Protein AF-A0A6P0IA11-F1 (afdb_monomer)

Foldseek 3Di:
DVLVVVLVVLVVVCVVPVLQLVSLQVNLVSCVVVVVNVSSVVSNVSSVVSVVVVVD

Nearest PDB structures (foldseek):
  8fwd-assembly1_7  TM=9.886E-01  e=7.341E-03  synthetic construct
  5fzr-assembly2_D  TM=9.213E-01  e=3.321E-02  synthetic construct
  5fzq-assembly1_B  TM=9.237E-01  e=3.766E-02  synthetic construct
  5lfm-assembly6_F  TM=9.558E-01  e=8.009E-02  Solidesulfovibrio magneticus RS-1
  6c6k-assembly1_A  TM=9.362E-01  e=5.283E-01  Homo sapiens

Mean predicted aligned error: 3.32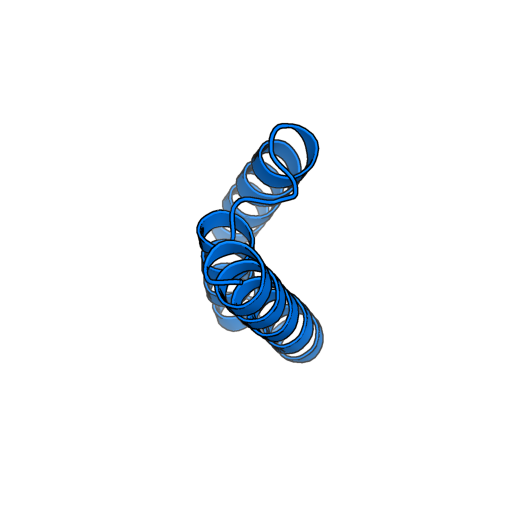 Å

Sequence (56 aa):
FQSEYVANSYRQAIMLSPRTSLYHYNLGEVLLKLGKTNYAINAYCYAVYLNLKSTL

Structure (mmCIF, N/CA/C/O backbone):
data_AF-A0A6P0IA11-F1
#
_entry.id   AF-A0A6P0IA11-F1
#
loop_
_atom_site.group_PDB
_atom_site.id
_atom_site.type_symbol
_atom_site.label_atom_id
_atom_site.label_alt_id
_atom_site.label_comp_id
_atom_site.label_asym_id
_atom_site.label_entity_id
_atom_site.label_seq_id
_atom_site.pdbx_PDB_ins_code
_atom_site.Cartn_x
_atom_site.Cartn_y
_atom_site.Cartn_z
_atom_site.occupancy
_atom_site.B_iso_or_equiv
_atom_site.auth_seq_id
_atom_site.auth_comp_id
_atom_site.auth_asym_id
_atom_site.auth_atom_id
_atom_site.pdbx_PDB_model_num
ATOM 1 N N . PHE A 1 1 ? -1.776 2.077 16.728 1.00 58.66 1 PHE A N 1
ATOM 2 C CA . PHE A 1 1 ? -0.405 2.614 16.884 1.00 58.66 1 PHE A CA 1
ATOM 3 C C . PHE A 1 1 ? 0.631 1.854 16.056 1.00 58.66 1 PHE A C 1
ATOM 5 O O . PHE A 1 1 ? 1.268 2.480 15.223 1.00 58.66 1 PHE A O 1
ATOM 12 N N . GLN A 1 2 ? 0.773 0.529 16.189 1.00 73.25 2 GLN A N 1
ATOM 13 C CA . GLN A 1 2 ? 1.805 -0.227 15.451 1.00 73.25 2 GLN A CA 1
ATOM 14 C C . GLN A 1 2 ? 1.573 -0.272 13.926 1.00 73.25 2 GLN A C 1
ATOM 16 O O . GLN A 1 2 ? 2.511 -0.120 13.152 1.00 73.25 2 GLN A O 1
ATOM 21 N N . SER A 1 3 ? 0.320 -0.386 13.475 1.00 80.31 3 SER A N 1
ATOM 22 C CA . SER A 1 3 ? -0.015 -0.486 12.045 1.00 80.31 3 SER A CA 1
ATOM 23 C C . SER A 1 3 ? 0.302 0.789 11.245 1.00 80.31 3 SER A C 1
ATOM 25 O O . SER A 1 3 ? 0.641 0.707 10.071 1.00 80.31 3 SER A O 1
ATOM 27 N N . GLU A 1 4 ? 0.252 1.971 11.868 1.00 85.81 4 GLU A N 1
ATOM 28 C CA . GLU A 1 4 ? 0.601 3.238 11.201 1.00 85.81 4 GLU A CA 1
ATOM 29 C C . GLU A 1 4 ? 2.111 3.317 10.912 1.00 85.81 4 GLU A C 1
ATOM 31 O O . GLU A 1 4 ? 2.519 3.745 9.833 1.00 85.81 4 GLU A O 1
ATOM 36 N N . TYR A 1 5 ? 2.941 2.829 11.844 1.00 92.25 5 TYR A N 1
ATOM 37 C CA . TYR A 1 5 ? 4.389 2.705 11.654 1.00 92.25 5 TYR A CA 1
ATOM 38 C C . TYR A 1 5 ? 4.712 1.756 10.495 1.00 92.25 5 TYR A C 1
ATOM 40 O O . TYR A 1 5 ? 5.480 2.112 9.605 1.00 92.25 5 TYR A O 1
ATOM 48 N N . VAL A 1 6 ? 4.049 0.595 10.447 1.00 91.88 6 VAL A N 1
ATOM 49 C CA . VAL A 1 6 ? 4.229 -0.384 9.364 1.00 91.88 6 VAL A CA 1
ATOM 50 C C . VAL A 1 6 ? 3.836 0.212 8.006 1.00 91.88 6 VAL A C 1
ATOM 52 O O . VAL A 1 6 ? 4.564 0.050 7.027 1.00 91.88 6 VAL A O 1
ATOM 55 N N . ALA A 1 7 ? 2.730 0.962 7.936 1.00 92.75 7 ALA A N 1
ATOM 56 C CA . ALA A 1 7 ? 2.340 1.660 6.711 1.00 92.75 7 ALA A CA 1
ATOM 57 C C . ALA A 1 7 ? 3.420 2.657 6.262 1.00 92.75 7 ALA A C 1
ATOM 59 O O . ALA A 1 7 ? 3.706 2.770 5.070 1.00 92.75 7 ALA A O 1
ATOM 60 N N . ASN A 1 8 ? 4.050 3.361 7.206 1.00 94.88 8 ASN A N 1
ATOM 61 C CA . ASN A 1 8 ? 5.128 4.293 6.898 1.00 94.88 8 ASN A CA 1
ATOM 62 C C . ASN A 1 8 ? 6.394 3.585 6.390 1.00 94.88 8 ASN A C 1
ATOM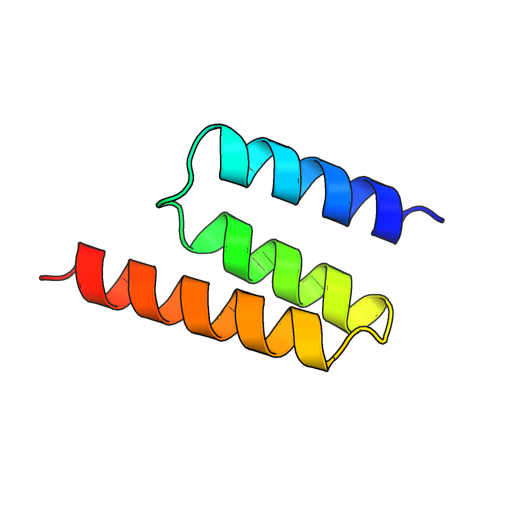 64 O O . ASN A 1 8 ? 6.988 4.042 5.415 1.00 94.88 8 ASN A O 1
ATOM 68 N N . SER A 1 9 ? 6.765 2.442 6.975 1.00 95.12 9 SER A N 1
ATOM 69 C CA . SER A 1 9 ? 7.883 1.622 6.489 1.00 95.12 9 SER A CA 1
ATOM 70 C C . SER A 1 9 ? 7.662 1.153 5.049 1.00 95.12 9 SER A C 1
ATOM 72 O O . SER A 1 9 ? 8.570 1.252 4.225 1.00 95.12 9 SER A O 1
ATOM 74 N N . TYR A 1 10 ? 6.445 0.718 4.699 1.00 96.19 10 TYR A N 1
ATOM 75 C CA . TYR A 1 10 ? 6.137 0.355 3.312 1.00 96.19 10 TYR A CA 1
ATOM 76 C C . TYR A 1 10 ? 6.154 1.555 2.366 1.00 96.19 10 TYR A C 1
ATOM 78 O O . TYR A 1 10 ? 6.645 1.429 1.248 1.00 96.19 10 TYR A O 1
ATOM 86 N N . ARG A 1 11 ? 5.695 2.737 2.796 1.00 96.12 11 ARG A N 1
ATOM 87 C CA . ARG A 1 11 ? 5.819 3.964 1.988 1.00 96.12 11 ARG A CA 1
ATOM 88 C C . ARG A 1 11 ? 7.280 4.306 1.695 1.00 96.12 11 ARG A C 1
ATOM 90 O O . ARG A 1 11 ? 7.599 4.633 0.558 1.00 96.12 11 ARG A O 1
ATOM 97 N N . GLN A 1 12 ? 8.171 4.171 2.677 1.00 97.12 12 GLN A N 1
ATOM 98 C CA . GLN A 1 12 ? 9.611 4.353 2.466 1.00 97.12 12 GLN A CA 1
ATOM 99 C C . GLN A 1 12 ? 10.183 3.306 1.499 1.00 97.12 12 GLN A C 1
ATOM 101 O O . GLN A 1 12 ? 10.911 3.663 0.576 1.00 97.12 12 GLN A O 1
ATOM 106 N N . ALA A 1 13 ? 9.806 2.031 1.644 1.00 95.81 13 ALA A N 1
ATOM 107 C CA . ALA A 1 13 ? 10.215 0.979 0.711 1.00 95.81 13 ALA A CA 1
ATOM 108 C C . ALA A 1 13 ? 9.743 1.261 -0.730 1.00 95.81 13 ALA A C 1
ATOM 110 O O . ALA A 1 13 ? 10.501 1.070 -1.679 1.00 95.81 13 ALA A O 1
ATOM 111 N N . ILE A 1 14 ? 8.525 1.787 -0.899 1.00 97.00 14 ILE A N 1
ATOM 112 C CA . ILE A 1 14 ? 7.984 2.217 -2.198 1.00 97.00 14 ILE A CA 1
ATOM 113 C C . ILE A 1 14 ? 8.794 3.380 -2.781 1.00 97.00 14 ILE A C 1
ATOM 115 O O . ILE A 1 14 ? 9.050 3.386 -3.980 1.00 97.00 14 ILE A O 1
ATOM 119 N N . MET A 1 15 ? 9.236 4.345 -1.968 1.00 96.44 15 MET A N 1
ATOM 120 C CA . MET A 1 15 ? 10.095 5.434 -2.456 1.00 96.44 15 MET A CA 1
ATOM 121 C C . MET A 1 15 ? 11.438 4.918 -2.989 1.00 96.44 15 MET A C 1
ATOM 123 O O . MET A 1 15 ? 11.939 5.439 -3.982 1.00 96.44 15 MET A O 1
ATOM 127 N N . LEU A 1 16 ? 12.003 3.885 -2.358 1.00 96.81 16 LEU A N 1
ATOM 128 C CA . LEU A 1 16 ? 13.269 3.274 -2.776 1.00 96.81 16 LEU A CA 1
ATOM 129 C C . LEU A 1 16 ? 13.108 2.328 -3.973 1.00 96.81 16 LEU A C 1
ATOM 131 O O . LEU A 1 16 ? 14.032 2.149 -4.761 1.00 96.81 16 LEU A O 1
ATOM 135 N N . SER A 1 17 ? 11.957 1.672 -4.103 1.00 93.50 17 SER A N 1
ATOM 136 C CA . SER A 1 17 ? 11.696 0.672 -5.142 1.00 93.50 17 SER A CA 1
ATOM 137 C C . SER A 1 17 ? 10.227 0.714 -5.572 1.00 93.50 17 SER A C 1
ATOM 139 O O . SER A 1 17 ? 9.425 -0.148 -5.201 1.00 93.50 17 SER A O 1
ATOM 141 N N . PRO A 1 18 ? 9.849 1.712 -6.392 1.00 92.19 18 PRO A N 1
ATOM 142 C CA . PRO A 1 18 ? 8.444 2.012 -6.674 1.00 92.19 18 PRO A CA 1
ATOM 143 C C . PRO A 1 18 ? 7.743 0.948 -7.517 1.00 92.19 18 PRO A C 1
ATOM 145 O O . PRO A 1 18 ? 6.516 0.881 -7.518 1.00 92.19 18 PRO A O 1
ATOM 148 N N . ARG A 1 19 ? 8.508 0.114 -8.231 1.00 93.56 19 ARG A N 1
ATOM 149 C CA . ARG A 1 19 ? 7.992 -0.923 -9.136 1.00 93.56 19 ARG A CA 1
ATOM 150 C C . ARG A 1 19 ? 7.840 -2.299 -8.485 1.00 93.56 19 ARG A C 1
ATOM 152 O O . ARG A 1 19 ? 7.463 -3.245 -9.167 1.00 93.56 19 ARG A O 1
ATOM 159 N N . THR A 1 20 ? 8.091 -2.419 -7.184 1.00 95.00 20 THR A N 1
ATOM 160 C CA . THR A 1 20 ? 7.914 -3.680 -6.458 1.00 95.00 20 THR A CA 1
ATOM 161 C C . THR A 1 20 ? 6.453 -3.846 -6.044 1.00 95.00 20 THR A C 1
ATOM 163 O O . THR A 1 20 ? 6.008 -3.262 -5.055 1.00 95.00 20 THR A O 1
ATOM 166 N N . SER A 1 21 ? 5.698 -4.661 -6.784 1.00 95.50 21 SER A N 1
ATOM 167 C CA . SER A 1 21 ? 4.267 -4.917 -6.542 1.00 95.50 21 SER A CA 1
ATOM 168 C C . SER A 1 21 ? 3.960 -5.356 -5.106 1.00 95.50 21 SER A C 1
ATOM 170 O O . SER A 1 21 ? 2.992 -4.886 -4.508 1.00 95.50 21 SER A O 1
ATOM 172 N N . LEU A 1 22 ? 4.829 -6.184 -4.518 1.00 96.12 22 LEU A N 1
ATOM 173 C CA . LEU A 1 22 ? 4.685 -6.698 -3.155 1.00 96.12 22 LEU A CA 1
ATOM 174 C C . LEU A 1 22 ? 4.598 -5.585 -2.097 1.00 96.12 22 LEU A C 1
ATOM 176 O O . LEU A 1 22 ? 3.864 -5.724 -1.120 1.00 96.12 22 LEU A O 1
ATOM 180 N N . TYR A 1 23 ? 5.313 -4.469 -2.273 1.00 96.81 23 TYR A N 1
ATOM 181 C CA . TYR A 1 23 ? 5.274 -3.366 -1.306 1.00 96.81 23 TYR A CA 1
ATOM 182 C C . TYR A 1 23 ? 3.935 -2.631 -1.331 1.00 96.81 23 TYR A C 1
ATOM 184 O O . TYR A 1 23 ? 3.427 -2.248 -0.279 1.00 96.81 23 TYR A O 1
ATOM 192 N N . HIS A 1 24 ? 3.326 -2.500 -2.509 1.00 97.31 24 HIS A N 1
ATOM 193 C CA . HIS A 1 24 ? 1.992 -1.917 -2.653 1.00 97.31 24 HIS A CA 1
ATOM 194 C C . HIS A 1 24 ? 0.907 -2.850 -2.115 1.00 97.31 24 HIS A C 1
ATOM 196 O O . HIS A 1 24 ? 0.015 -2.395 -1.403 1.00 97.31 24 HIS A O 1
ATOM 202 N N . TYR A 1 25 ? 1.031 -4.159 -2.350 1.00 97.81 25 TYR A N 1
ATOM 203 C CA . TYR A 1 25 ? 0.134 -5.156 -1.760 1.00 97.81 25 TYR A CA 1
ATOM 204 C C . TYR A 1 25 ? 0.169 -5.114 -0.224 1.00 97.81 25 TYR A C 1
ATOM 206 O O . TYR A 1 25 ? -0.867 -4.963 0.422 1.00 97.81 25 TYR A O 1
ATOM 214 N N . ASN A 1 26 ? 1.366 -5.162 0.368 1.00 97.62 26 ASN A N 1
ATOM 215 C CA . ASN A 1 26 ? 1.515 -5.149 1.823 1.00 97.62 26 ASN A CA 1
ATOM 216 C C . ASN A 1 26 ? 1.079 -3.816 2.452 1.00 97.62 26 ASN A C 1
ATOM 218 O O . ASN A 1 26 ? 0.540 -3.802 3.559 1.00 97.62 26 ASN A O 1
ATOM 222 N N . LEU A 1 27 ? 1.260 -2.690 1.753 1.00 97.69 27 LEU A N 1
ATOM 223 C CA . LEU A 1 27 ? 0.692 -1.412 2.181 1.00 97.69 27 LEU A CA 1
ATOM 224 C C . LEU A 1 27 ? -0.845 -1.468 2.195 1.00 97.69 27 LEU A C 1
ATOM 226 O O . LEU A 1 27 ? -1.455 -0.977 3.146 1.00 97.69 27 LEU A O 1
ATOM 230 N N . GLY A 1 28 ? -1.462 -2.094 1.188 1.00 97.88 28 GLY A N 1
ATOM 231 C CA . GLY A 1 28 ? -2.906 -2.327 1.130 1.00 97.88 28 GLY A CA 1
ATOM 232 C C . GLY A 1 28 ? -3.427 -3.108 2.337 1.00 97.88 28 GLY A C 1
ATOM 233 O O . GLY A 1 28 ? -4.342 -2.638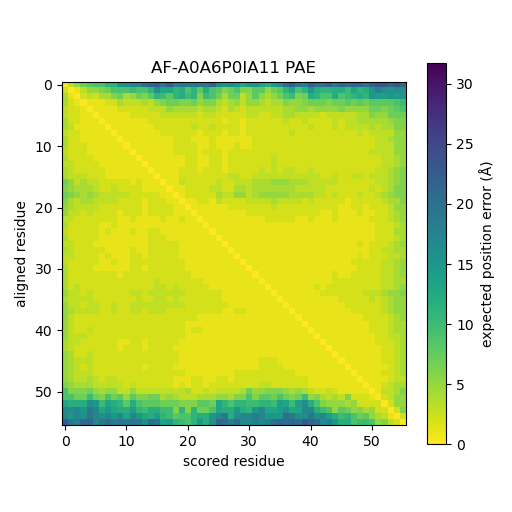 3.013 1.00 97.88 28 GLY A O 1
ATOM 234 N N . GLU A 1 29 ? -2.769 -4.218 2.685 1.00 98.06 29 GLU A N 1
ATOM 235 C CA . GLU A 1 29 ? -3.112 -5.046 3.855 1.00 98.06 29 GLU A CA 1
ATOM 236 C C . GLU A 1 29 ? -3.124 -4.239 5.158 1.00 98.06 29 GLU A C 1
ATOM 238 O O . GLU A 1 29 ? -4.026 -4.352 5.994 1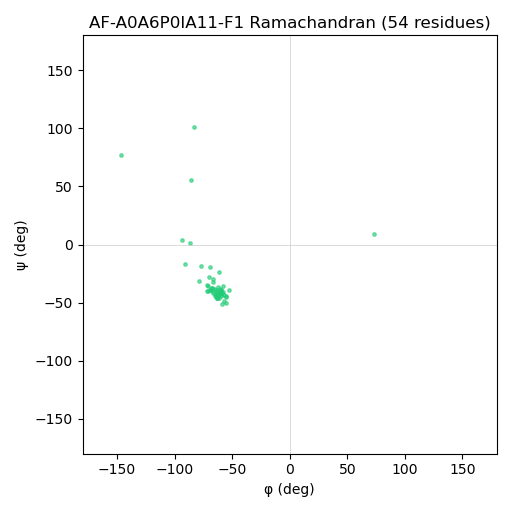.00 98.06 29 GLU A O 1
ATOM 243 N N . VAL A 1 30 ? -2.115 -3.389 5.342 1.00 97.06 30 VAL A N 1
ATOM 244 C CA . VAL A 1 30 ? -1.988 -2.562 6.545 1.00 97.06 30 VAL A CA 1
ATOM 245 C C . VAL A 1 30 ? -3.046 -1.458 6.572 1.00 97.06 30 VAL A C 1
ATOM 247 O O . VAL A 1 30 ? -3.626 -1.190 7.625 1.00 97.06 30 VAL A O 1
ATOM 250 N N . LEU A 1 31 ? -3.331 -0.832 5.428 1.00 97.25 31 LEU A N 1
ATOM 251 C CA . LEU A 1 31 ? -4.369 0.193 5.303 1.00 97.25 31 LEU A CA 1
ATOM 252 C C . LEU A 1 31 ? -5.766 -0.383 5.547 1.00 97.25 31 LEU A C 1
ATOM 254 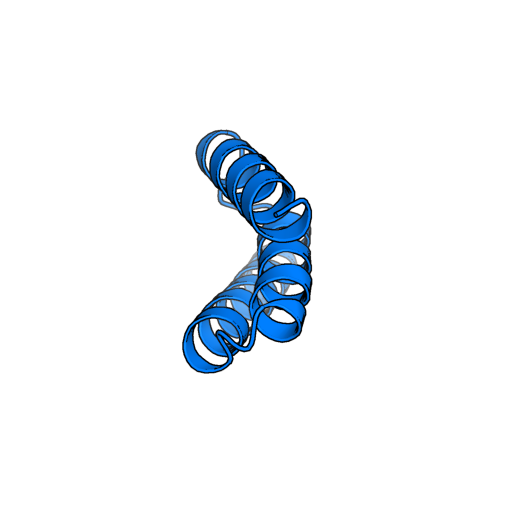O O . LEU A 1 31 ? -6.576 0.262 6.214 1.00 97.25 31 LEU A O 1
ATOM 258 N N . LEU A 1 32 ? -6.028 -1.605 5.085 1.00 96.94 32 LEU A N 1
ATOM 259 C CA . LEU A 1 32 ? -7.281 -2.307 5.339 1.00 96.94 32 LEU A CA 1
ATOM 260 C C . LEU A 1 32 ? -7.471 -2.569 6.839 1.00 96.94 32 LEU A C 1
ATOM 262 O O . LEU A 1 32 ? -8.518 -2.239 7.391 1.00 96.94 32 LEU A O 1
ATOM 266 N N . LYS A 1 33 ? -6.427 -3.053 7.529 1.00 95.38 33 LYS A N 1
ATOM 267 C CA . LYS A 1 33 ? -6.432 -3.250 8.995 1.00 95.38 33 LYS A CA 1
ATOM 268 C C . LYS A 1 33 ? -6.628 -1.952 9.786 1.00 95.38 33 LYS A C 1
ATOM 270 O O . LYS A 1 33 ? -7.072 -1.994 10.928 1.00 95.38 33 LYS A O 1
ATOM 275 N N . LEU A 1 34 ? -6.295 -0.806 9.194 1.00 95.31 34 LEU A N 1
ATOM 276 C CA . LEU A 1 34 ? -6.521 0.528 9.757 1.00 95.31 34 LEU A CA 1
ATOM 277 C C . LEU A 1 34 ? -7.914 1.102 9.431 1.00 95.31 34 LEU A C 1
ATOM 279 O O . LEU A 1 34 ? -8.189 2.244 9.794 1.00 95.31 34 LEU A O 1
ATOM 283 N N . GLY A 1 35 ? -8.772 0.368 8.713 1.00 96.38 35 GLY A N 1
ATOM 284 C CA . GLY A 1 35 ? -10.077 0.855 8.245 1.00 96.38 35 GLY A CA 1
ATOM 285 C C . GLY A 1 35 ? -9.990 1.864 7.092 1.00 96.38 35 GLY A C 1
ATOM 286 O O . GLY A 1 35 ? -10.991 2.462 6.704 1.00 96.38 35 GLY A O 1
ATOM 287 N N . LYS A 1 36 ? -8.801 2.063 6.511 1.00 96.94 36 LYS A N 1
ATOM 288 C CA . LYS A 1 36 ? -8.538 2.995 5.404 1.00 96.94 36 LYS A CA 1
ATOM 289 C C . LYS A 1 36 ? -8.827 2.325 4.054 1.00 96.94 36 LYS A C 1
ATOM 291 O O . LYS A 1 36 ? -7.966 2.287 3.174 1.00 96.94 36 LYS A O 1
ATOM 296 N N . THR A 1 37 ? -10.042 1.805 3.884 1.00 97.69 37 THR A N 1
ATOM 297 C CA . THR A 1 37 ? -10.434 0.919 2.770 1.00 97.69 37 THR A CA 1
ATOM 298 C C . THR A 1 37 ? -10.157 1.511 1.386 1.00 97.69 37 THR A C 1
ATOM 300 O O . THR A 1 37 ? -9.555 0.845 0.550 1.00 97.69 37 THR A O 1
ATOM 303 N N . ASN A 1 38 ? -10.499 2.782 1.149 1.00 98.06 38 ASN A N 1
ATOM 304 C CA . ASN A 1 38 ? -10.258 3.431 -0.150 1.00 98.06 38 ASN A CA 1
ATOM 305 C C . ASN A 1 38 ? -8.765 3.482 -0.515 1.00 98.06 38 ASN A C 1
ATOM 307 O O . ASN A 1 38 ? -8.389 3.281 -1.668 1.00 98.06 38 ASN A O 1
ATOM 311 N N . TYR A 1 39 ? -7.897 3.714 0.473 1.00 97.50 39 TYR A N 1
ATOM 312 C CA . TYR A 1 39 ? -6.452 3.719 0.252 1.00 97.50 39 TYR A CA 1
ATOM 313 C C . TYR A 1 39 ? -5.910 2.306 0.014 1.00 97.50 39 TYR A C 1
ATOM 315 O O . TYR A 1 39 ? -4.996 2.142 -0.791 1.00 97.50 39 TYR A O 1
ATOM 323 N N . ALA A 1 40 ? -6.482 1.295 0.675 1.00 98.38 40 ALA A N 1
ATOM 324 C CA . ALA A 1 40 ? -6.116 -0.099 0.451 1.00 98.38 40 ALA A CA 1
ATOM 325 C C . ALA A 1 40 ? -6.429 -0.539 -0.987 1.00 98.38 40 ALA A C 1
ATOM 327 O O . ALA A 1 40 ? -5.555 -1.086 -1.655 1.00 98.38 40 ALA A O 1
ATOM 328 N N . ILE A 1 41 ? -7.625 -0.212 -1.493 1.00 98.38 41 ILE A N 1
ATOM 329 C CA . ILE A 1 41 ? -8.034 -0.505 -2.877 1.00 98.38 41 ILE A CA 1
ATOM 330 C C . ILE A 1 41 ? -7.025 0.073 -3.873 1.00 98.38 41 ILE A C 1
ATOM 332 O O . ILE A 1 41 ? -6.516 -0.657 -4.720 1.00 98.38 41 ILE A 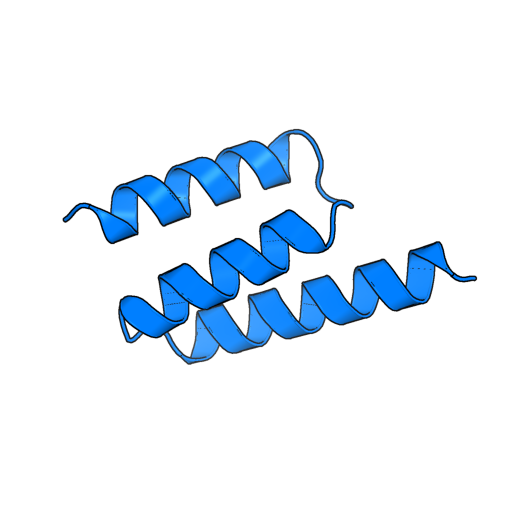O 1
ATOM 336 N N . ASN A 1 42 ? -6.667 1.352 -3.729 1.00 98.00 42 ASN A N 1
ATOM 337 C CA . ASN A 1 42 ? -5.681 1.985 -4.607 1.00 98.00 42 ASN A CA 1
ATOM 338 C C . ASN A 1 42 ? -4.322 1.268 -4.575 1.00 98.00 42 ASN A C 1
ATOM 340 O O . ASN A 1 42 ? -3.709 1.061 -5.623 1.00 98.00 42 ASN A O 1
ATOM 344 N N . ALA A 1 43 ? -3.861 0.861 -3.388 1.00 97.88 43 ALA A N 1
ATOM 345 C CA . ALA A 1 43 ? -2.598 0.147 -3.234 1.00 97.88 43 ALA A CA 1
ATOM 346 C C . ALA A 1 43 ? -2.633 -1.237 -3.914 1.00 97.88 43 ALA A C 1
ATOM 348 O O . ALA A 1 43 ? -1.708 -1.590 -4.647 1.00 97.88 43 ALA A O 1
ATOM 349 N N . TYR A 1 44 ? -3.728 -1.988 -3.763 1.00 98.31 44 TYR A N 1
ATOM 350 C CA . TYR A 1 44 ? -3.904 -3.273 -4.442 1.00 98.31 44 TYR A CA 1
ATOM 351 C C . TYR A 1 44 ? -3.992 -3.127 -5.964 1.00 98.31 44 TYR A C 1
ATOM 353 O O . TYR A 1 44 ? -3.324 -3.867 -6.685 1.00 98.31 44 TYR A O 1
ATOM 361 N N . CYS A 1 45 ? -4.755 -2.153 -6.469 1.00 97.81 45 CYS A N 1
ATOM 362 C CA . CYS A 1 45 ? -4.845 -1.890 -7.906 1.00 97.81 45 CYS A CA 1
ATOM 363 C C . CYS A 1 45 ? -3.467 -1.592 -8.508 1.00 97.81 45 CYS A C 1
ATOM 365 O O . CYS A 1 45 ? -3.130 -2.105 -9.576 1.00 97.81 45 CYS A O 1
ATOM 367 N N . TYR A 1 46 ? -2.640 -0.817 -7.804 1.00 97.06 46 TYR A N 1
ATOM 368 C CA . TYR A 1 46 ? -1.287 -0.528 -8.263 1.00 97.06 46 TYR A CA 1
ATOM 369 C C . TYR A 1 46 ? -0.373 -1.762 -8.223 1.00 97.06 46 TYR A C 1
ATOM 371 O O . TYR A 1 46 ? 0.405 -1.978 -9.152 1.00 97.06 46 TYR A O 1
ATOM 379 N N . ALA A 1 47 ? -0.500 -2.621 -7.206 1.00 97.31 47 ALA A N 1
ATOM 380 C CA . ALA A 1 47 ? 0.228 -3.891 -7.146 1.00 97.31 47 ALA A CA 1
ATOM 381 C C . ALA A 1 47 ? -0.094 -4.800 -8.349 1.00 97.31 47 ALA A C 1
ATOM 383 O O . ALA A 1 47 ? 0.819 -5.351 -8.967 1.00 97.31 47 ALA A O 1
ATOM 384 N N . VAL A 1 48 ? -1.376 -4.905 -8.719 1.00 96.75 48 VAL A N 1
ATOM 385 C CA . VAL A 1 48 ? -1.831 -5.660 -9.900 1.00 96.75 48 VAL A CA 1
ATOM 386 C C . VAL A 1 48 ? -1.274 -5.053 -11.187 1.00 96.75 48 VAL A C 1
ATOM 388 O O . VAL A 1 48 ? -0.735 -5.778 -12.022 1.00 96.75 48 VAL A O 1
ATOM 391 N N . TYR A 1 49 ? -1.340 -3.727 -11.328 1.00 95.81 49 TYR A N 1
ATOM 392 C CA . TYR A 1 49 ? -0.789 -3.019 -12.485 1.00 95.81 49 TYR A CA 1
ATOM 393 C C . TYR A 1 49 ? 0.712 -3.291 -12.677 1.00 95.81 49 TYR A C 1
ATOM 395 O O . TYR A 1 49 ? 1.162 -3.548 -13.795 1.00 95.81 49 TYR A O 1
ATOM 403 N N . LEU A 1 50 ? 1.492 -3.282 -11.592 1.00 94.62 50 LEU A N 1
ATOM 404 C CA . LEU A 1 50 ? 2.926 -3.567 -11.647 1.00 94.62 50 LEU A CA 1
ATOM 405 C C . LEU A 1 50 ? 3.230 -5.017 -12.042 1.00 94.62 50 LEU A C 1
ATOM 407 O O . LEU A 1 50 ? 4.115 -5.226 -12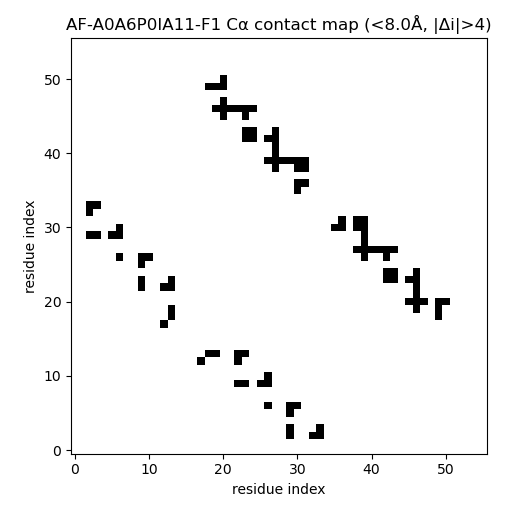.867 1.00 94.62 50 LEU A O 1
ATOM 411 N N . ASN A 1 51 ? 2.490 -5.995 -11.507 1.00 91.50 51 ASN A N 1
ATOM 412 C CA . ASN A 1 51 ? 2.644 -7.406 -11.886 1.00 91.50 51 ASN A CA 1
ATOM 413 C C . ASN A 1 51 ? 2.305 -7.651 -13.362 1.00 91.50 51 ASN A C 1
ATOM 415 O O . ASN A 1 51 ? 2.998 -8.400 -14.052 1.00 91.50 51 ASN A O 1
ATOM 419 N N . LEU A 1 52 ? 1.251 -7.004 -13.868 1.00 91.19 52 LEU A N 1
ATOM 420 C CA . LEU A 1 52 ? 0.892 -7.103 -15.280 1.00 91.19 52 LEU A CA 1
ATOM 421 C C . LEU A 1 52 ? 2.017 -6.550 -16.163 1.00 91.19 52 LEU A C 1
ATOM 423 O O . LEU A 1 52 ? 2.409 -7.186 -17.134 1.00 91.19 52 LEU A O 1
ATOM 427 N N . LYS A 1 53 ? 2.586 -5.401 -15.785 1.00 86.44 53 LYS A N 1
ATOM 428 C CA . LYS A 1 53 ? 3.685 -4.773 -16.522 1.00 86.44 53 LYS A CA 1
ATOM 429 C C . LYS A 1 53 ? 5.012 -5.531 -16.427 1.00 86.44 53 LYS A C 1
ATOM 431 O O . LYS A 1 53 ? 5.818 -5.392 -17.329 1.00 86.44 53 LYS A O 1
ATOM 436 N N . SER A 1 54 ? 5.279 -6.278 -15.355 1.00 75.94 54 SER A N 1
ATOM 437 C CA . SER A 1 54 ? 6.513 -7.075 -15.249 1.00 75.94 54 SER A CA 1
ATOM 438 C C . SER A 1 54 ? 6.476 -8.36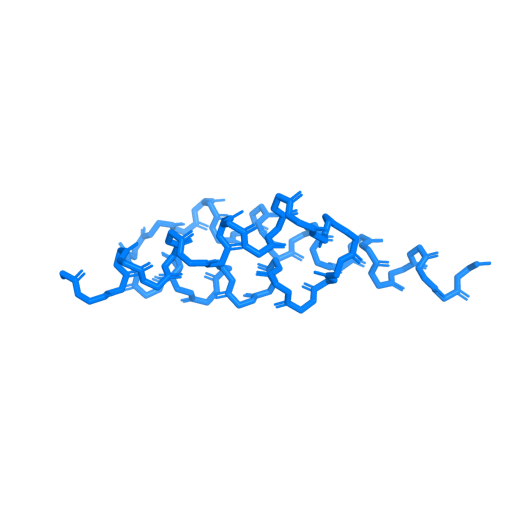5 -16.067 1.00 75.94 54 SER A C 1
ATOM 440 O O . SER A 1 54 ? 7.519 -8.972 -16.277 1.00 75.94 54 SER A O 1
ATOM 442 N N . THR A 1 55 ? 5.280 -8.812 -16.457 1.00 61.59 55 THR A N 1
ATOM 443 C CA . THR A 1 55 ? 5.074 -10.041 -17.242 1.00 61.59 55 THR A CA 1
ATOM 444 C C . THR A 1 55 ? 5.071 -9.765 -18.753 1.00 61.59 55 THR A C 1
ATOM 446 O O . THR A 1 55 ? 5.225 -10.694 -19.541 1.00 61.59 55 THR A O 1
ATOM 449 N N . LEU A 1 56 ? 4.893 -8.497 -19.140 1.00 57.19 56 LEU A N 1
ATOM 450 C CA . LEU A 1 56 ? 4.954 -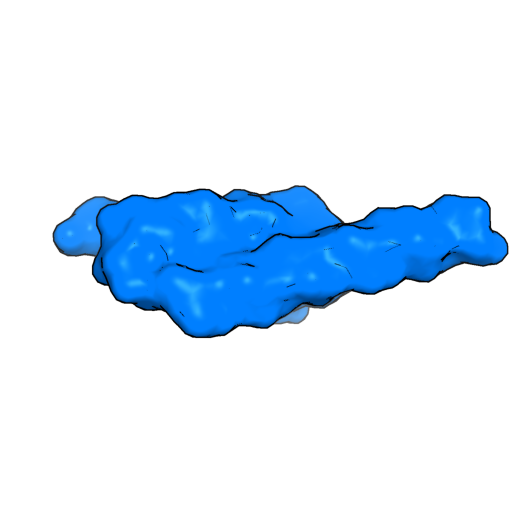7.982 -20.512 1.00 57.19 56 LEU A CA 1
ATOM 451 C C . LEU A 1 56 ? 6.353 -7.442 -20.827 1.00 57.19 56 LEU A C 1
ATOM 453 O O . LEU A 1 56 ? 6.797 -7.645 -21.976 1.00 57.19 56 LEU A O 1
#

Radius of gyration: 11.01 Å; Cα contacts (8 Å, |Δi|>4): 54; chains: 1; bounding box: 24×16×37 Å

pLDDT: mean 92.72, std 9.47, range [57.19, 98.38]

Secondary structure (DSSP, 8-state):
-HHHHHHHHHHHHHHH-TT-HHHHHHHHHHHHHTT-HHHHHHHHHHHHHHHHHHH-

Solvent-accessible surface area (backbone atoms only — not comparable to full-atom values): 2932 Å² total; per-residue (Å²): 118,70,55,61,54,52,38,49,52,30,53,53,49,32,74,78,42,73,74,47,28,68,43,30,38,54,32,12,58,37,28,43,78,68,68,39,50,74,62,14,52,56,23,38,54,50,17,52,53,36,52,55,59,73,76,105